Protein AF-A0A4Q2Z1I6-F1 (afdb_monomer_lite)

Structure (mmCIF, N/CA/C/O backbone):
data_AF-A0A4Q2Z1I6-F1
#
_entry.id   AF-A0A4Q2Z1I6-F1
#
loop_
_atom_site.group_PDB
_atom_site.id
_atom_site.type_symbol
_atom_site.label_atom_id
_atom_site.label_alt_id
_atom_site.label_comp_id
_atom_site.label_asym_id
_atom_site.label_entity_id
_atom_site.label_seq_id
_atom_site.pdbx_PDB_ins_code
_atom_site.Cartn_x
_atom_site.Cartn_y
_atom_site.Cartn_z
_atom_site.occupancy
_atom_site.B_iso_or_equiv
_atom_site.auth_seq_id
_atom_site.auth_comp_id
_atom_site.auth_asym_id
_atom_site.auth_atom_id
_atom_site.pdbx_PDB_model_num
ATOM 1 N N . MET A 1 1 ? -24.479 -6.213 -2.006 1.00 62.47 1 MET A N 1
ATOM 2 C CA . MET A 1 1 ? -23.391 -5.293 -2.389 1.00 62.47 1 MET A CA 1
ATOM 3 C C . MET A 1 1 ? -24.051 -4.115 -3.075 1.00 62.47 1 MET A C 1
ATOM 5 O O . MET A 1 1 ? -24.841 -4.358 -3.979 1.00 62.47 1 MET A O 1
ATOM 9 N N . ASP A 1 2 ? -23.840 -2.895 -2.589 1.00 77.00 2 ASP A N 1
ATOM 10 C CA . ASP A 1 2 ? -24.377 -1.696 -3.236 1.00 77.00 2 ASP A CA 1
ATOM 11 C C . ASP A 1 2 ? -23.672 -1.492 -4.597 1.00 77.00 2 ASP A C 1
ATOM 13 O O . ASP A 1 2 ? -22.447 -1.344 -4.621 1.00 77.00 2 ASP A O 1
ATOM 17 N N . PRO A 1 3 ? -24.396 -1.511 -5.735 1.00 74.88 3 PRO A N 1
ATOM 18 C CA . PRO A 1 3 ? -23.800 -1.305 -7.055 1.00 74.88 3 PRO A CA 1
ATOM 19 C C . PRO A 1 3 ? -23.072 0.038 -7.187 1.00 74.88 3 PRO A C 1
ATOM 21 O O . PRO A 1 3 ? -22.118 0.141 -7.963 1.00 74.88 3 PRO A O 1
ATOM 24 N N . HIS A 1 4 ? -23.502 1.057 -6.435 1.00 79.75 4 HIS A N 1
ATOM 25 C CA . HIS A 1 4 ? -22.874 2.373 -6.449 1.00 79.75 4 HIS A CA 1
ATOM 26 C C . HIS A 1 4 ? -21.484 2.336 -5.804 1.00 79.75 4 HIS A C 1
ATOM 28 O O . HIS A 1 4 ? -20.515 2.784 -6.423 1.00 79.75 4 HIS A O 1
ATOM 34 N N . ALA A 1 5 ? -21.361 1.695 -4.639 1.00 83.56 5 ALA A N 1
ATOM 35 C CA . ALA A 1 5 ? -20.077 1.459 -3.983 1.00 83.56 5 ALA A CA 1
ATOM 36 C C . ALA A 1 5 ? -19.097 0.681 -4.883 1.00 83.56 5 ALA A C 1
ATOM 38 O O . ALA A 1 5 ? -17.938 1.071 -5.025 1.00 83.56 5 ALA A O 1
ATOM 39 N N . CYS A 1 6 ? -19.554 -0.375 -5.570 1.00 87.06 6 CYS A N 1
ATOM 40 C CA . CYS A 1 6 ? -18.705 -1.109 -6.518 1.00 87.06 6 CYS A CA 1
ATOM 41 C C . CYS A 1 6 ? -18.192 -0.218 -7.657 1.00 87.06 6 CYS A C 1
ATOM 43 O O . CYS A 1 6 ? -17.005 -0.255 -7.981 1.00 87.06 6 CYS A O 1
ATOM 45 N N . ALA A 1 7 ? -19.069 0.586 -8.266 1.00 89.81 7 ALA A N 1
ATOM 46 C CA . ALA A 1 7 ? -18.686 1.491 -9.347 1.00 89.81 7 ALA A CA 1
ATOM 47 C C . ALA A 1 7 ? -17.692 2.563 -8.871 1.00 89.81 7 ALA A C 1
ATOM 49 O O . ALA A 1 7 ? -16.721 2.859 -9.572 1.00 89.81 7 ALA A O 1
ATOM 50 N N . GLN A 1 8 ? -17.892 3.101 -7.666 1.00 89.94 8 GLN A N 1
ATOM 51 C CA . GLN A 1 8 ? -16.977 4.056 -7.045 1.00 89.94 8 GLN A CA 1
ATOM 52 C C . GLN A 1 8 ? -15.592 3.438 -6.822 1.00 89.94 8 GLN A C 1
ATOM 54 O O . GLN A 1 8 ? -14.584 4.029 -7.215 1.00 89.94 8 GLN A O 1
ATOM 59 N N . TRP A 1 9 ? -15.530 2.234 -6.250 1.00 90.88 9 TRP A N 1
ATOM 60 C CA . TRP A 1 9 ? -14.271 1.527 -6.014 1.00 90.88 9 TRP A CA 1
ATOM 61 C C . TRP A 1 9 ? -13.556 1.160 -7.314 1.00 90.88 9 TRP A C 1
ATOM 63 O O . TRP A 1 9 ? -12.360 1.423 -7.442 1.00 90.88 9 TRP A O 1
ATOM 73 N N . LEU A 1 10 ? -14.271 0.656 -8.323 1.00 92.12 10 LEU A N 1
ATOM 74 C CA . LEU A 1 10 ? -13.701 0.431 -9.657 1.00 92.12 10 LEU A CA 1
ATOM 75 C C . LEU A 1 10 ? -13.143 1.727 -10.260 1.00 92.12 10 LEU A C 1
ATOM 77 O O . LEU A 1 10 ? -12.063 1.716 -10.852 1.00 92.12 10 LEU A O 1
ATOM 81 N N . GLY A 1 11 ? -13.834 2.852 -10.057 1.00 93.19 11 GLY A N 1
ATOM 82 C CA . GLY A 1 11 ? -13.363 4.179 -10.444 1.00 93.19 11 GLY A CA 1
ATOM 83 C C . GLY A 1 11 ? -12.060 4.578 -9.747 1.00 93.19 11 GLY A C 1
ATOM 84 O O . GLY A 1 11 ? -11.115 4.979 -10.431 1.00 93.19 11 GLY A O 1
ATOM 85 N N . LYS A 1 12 ? -11.976 4.428 -8.416 1.00 92.38 12 LYS A N 1
ATOM 86 C CA . LYS A 1 12 ? -10.755 4.709 -7.633 1.00 92.38 12 LYS A CA 1
ATOM 87 C C . LYS A 1 12 ? -9.584 3.831 -8.097 1.00 92.38 12 LYS A C 1
ATOM 89 O O . LYS A 1 12 ? -8.503 4.341 -8.387 1.00 92.38 12 LYS A O 1
ATOM 94 N N . LEU A 1 13 ? -9.807 2.521 -8.231 1.00 92.56 13 LEU A N 1
ATOM 95 C CA . LEU A 1 13 ? -8.777 1.551 -8.626 1.00 92.56 13 LEU A CA 1
ATOM 96 C C . LEU A 1 13 ? -8.306 1.745 -10.077 1.00 92.56 13 LEU A C 1
ATOM 98 O O . LEU A 1 13 ? -7.112 1.639 -10.360 1.00 92.56 13 LEU A O 1
ATOM 102 N N . GLY A 1 14 ? -9.220 2.063 -10.995 1.00 92.81 14 GLY A N 1
ATOM 103 C CA . GLY A 1 14 ? -8.900 2.288 -12.406 1.00 92.81 14 GLY A CA 1
ATOM 104 C C . GLY A 1 14 ? -8.135 3.587 -12.677 1.00 92.81 14 GLY A C 1
ATOM 105 O O . GLY A 1 14 ? -7.434 3.680 -13.684 1.00 92.81 14 GLY A O 1
ATOM 106 N N . ASN A 1 15 ? -8.229 4.576 -11.780 1.00 93.56 15 ASN A N 1
ATOM 107 C CA . ASN A 1 15 ? -7.675 5.922 -11.975 1.00 93.56 15 ASN A CA 1
ATOM 108 C C . ASN A 1 15 ? -6.540 6.286 -11.004 1.00 93.56 15 ASN A C 1
ATOM 110 O O . ASN A 1 15 ? -6.229 7.466 -10.839 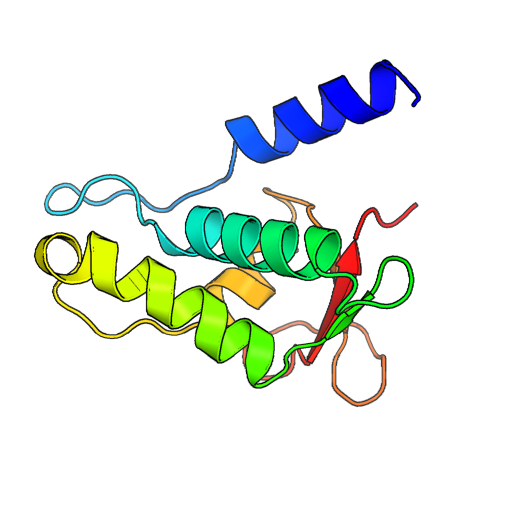1.00 93.56 15 ASN A O 1
ATOM 114 N N . LEU A 1 16 ? -5.892 5.293 -10.388 1.00 94.44 16 LEU A N 1
ATOM 115 C CA . LEU A 1 16 ? -4.797 5.522 -9.443 1.00 94.44 16 LEU A CA 1
ATOM 116 C C . LEU A 1 16 ? -3.715 6.447 -10.002 1.00 94.44 16 LEU A C 1
ATOM 118 O O . LEU A 1 16 ? -3.179 6.259 -11.102 1.00 94.44 16 LEU A O 1
ATOM 122 N N . HIS A 1 17 ? -3.295 7.395 -9.174 1.00 94.69 17 HIS A N 1
ATOM 123 C CA . HIS A 1 17 ? -2.253 8.345 -9.502 1.00 94.69 17 HIS A CA 1
ATOM 124 C C . HIS A 1 17 ? -0.857 7.713 -9.392 1.00 94.69 17 HIS A C 1
ATOM 126 O O . HIS A 1 17 ? -0.110 7.927 -8.428 1.00 94.69 17 HIS A O 1
ATOM 132 N N . ALA A 1 18 ? -0.484 6.922 -10.395 1.00 92.44 18 ALA A N 1
ATOM 133 C CA . ALA A 1 18 ? 0.841 6.328 -10.513 1.00 92.44 18 ALA A CA 1
ATOM 134 C C . ALA A 1 18 ? 1.830 7.276 -11.214 1.00 92.44 18 ALA A C 1
ATOM 136 O O . ALA A 1 18 ? 1.549 7.841 -12.273 1.00 92.44 18 ALA A O 1
ATOM 137 N N . ALA A 1 19 ? 3.030 7.413 -10.643 1.00 91.19 19 ALA A N 1
ATOM 138 C CA . ALA A 1 19 ? 4.118 8.145 -11.284 1.00 91.19 19 ALA A CA 1
ATOM 139 C C . ALA A 1 19 ? 4.487 7.495 -12.627 1.00 91.19 19 ALA A C 1
ATOM 141 O O . ALA A 1 19 ? 4.432 6.275 -12.765 1.00 91.19 19 ALA A O 1
ATOM 142 N N . ARG A 1 20 ? 4.902 8.293 -13.614 1.00 92.56 20 ARG A N 1
ATOM 143 C CA . ARG A 1 20 ? 5.321 7.800 -14.932 1.00 92.56 20 ARG A CA 1
ATOM 144 C C . ARG A 1 20 ? 6.713 8.310 -15.270 1.00 92.56 20 ARG A C 1
ATOM 146 O O . ARG A 1 20 ? 6.994 9.495 -15.130 1.00 92.56 20 ARG A O 1
ATOM 153 N N . THR A 1 21 ? 7.564 7.420 -15.767 1.00 90.56 21 THR A N 1
ATOM 154 C CA . THR A 1 21 ? 8.888 7.767 -16.303 1.00 90.56 21 THR A CA 1
ATOM 155 C C . THR A 1 21 ? 8.993 7.333 -17.757 1.00 90.56 21 THR A C 1
ATOM 157 O O . THR A 1 21 ? 8.324 6.383 -18.170 1.00 90.56 21 THR A O 1
ATOM 160 N N . LYS A 1 22 ? 9.850 8.000 -18.538 1.00 89.31 22 LYS A N 1
ATOM 161 C CA . LYS A 1 22 ? 10.088 7.615 -19.938 1.00 89.31 22 LYS A CA 1
ATOM 162 C C . LYS A 1 22 ? 10.700 6.214 -20.043 1.00 89.31 22 LYS A C 1
ATOM 164 O O . LYS A 1 22 ? 10.332 5.464 -20.932 1.00 89.31 22 LYS A O 1
ATOM 169 N N . GLN A 1 23 ? 11.599 5.858 -19.124 1.00 88.31 23 GLN A N 1
ATOM 170 C CA . GLN A 1 23 ? 12.351 4.603 -19.181 1.00 88.31 23 GLN A CA 1
ATOM 171 C C . GLN A 1 23 ? 11.579 3.390 -18.642 1.00 88.31 23 GLN A C 1
ATOM 173 O O . GLN A 1 23 ? 11.769 2.290 -19.146 1.00 88.31 23 GLN A O 1
ATOM 178 N N . ARG A 1 24 ? 10.747 3.557 -17.602 1.00 87.44 24 ARG A N 1
ATOM 179 C CA . ARG A 1 24 ? 10.105 2.428 -16.887 1.00 87.44 24 ARG A CA 1
ATOM 180 C C . ARG A 1 24 ? 8.581 2.405 -17.010 1.00 87.44 24 ARG A C 1
ATOM 182 O O . ARG A 1 24 ? 7.941 1.501 -16.479 1.00 87.44 24 ARG A O 1
ATOM 189 N N . GLY A 1 25 ? 7.998 3.393 -17.691 1.00 90.25 25 GLY A N 1
ATOM 190 C CA . GLY A 1 25 ? 6.552 3.548 -17.802 1.00 90.25 25 GLY A CA 1
ATOM 191 C C . GLY A 1 25 ? 5.904 3.928 -16.470 1.00 90.25 25 GLY A C 1
ATOM 192 O O . GLY A 1 25 ? 6.479 4.692 -15.689 1.00 90.25 25 GLY A O 1
ATOM 193 N N . LEU A 1 26 ? 4.688 3.425 -16.241 1.00 92.69 26 LEU A N 1
ATOM 194 C CA . LEU A 1 26 ? 3.940 3.617 -14.996 1.00 92.69 26 LEU A CA 1
ATOM 195 C C . LEU A 1 26 ? 4.596 2.860 -13.835 1.00 92.69 26 LEU A C 1
ATOM 197 O O . LEU A 1 26 ? 4.953 1.687 -13.951 1.00 92.69 26 LEU A O 1
ATOM 201 N N . ALA A 1 27 ? 4.733 3.543 -12.704 1.00 93.62 27 ALA A N 1
ATOM 202 C CA . ALA A 1 27 ? 5.308 3.009 -11.486 1.00 93.62 27 ALA A CA 1
ATOM 203 C C . ALA A 1 27 ? 4.337 2.002 -10.838 1.00 93.62 27 ALA A C 1
ATOM 205 O O . ALA A 1 27 ? 3.190 2.355 -10.564 1.00 93.62 27 ALA A O 1
ATOM 206 N N . PRO A 1 28 ? 4.787 0.776 -10.526 1.00 95.38 28 PRO A N 1
ATOM 207 C CA . PRO A 1 28 ? 3.899 -0.292 -10.071 1.00 95.38 28 PRO A CA 1
ATOM 208 C C . PRO A 1 28 ? 3.555 -0.215 -8.578 1.00 95.38 28 PRO A C 1
ATOM 210 O O . PRO A 1 28 ? 2.651 -0.904 -8.133 1.00 95.38 28 PRO A O 1
ATOM 213 N N . HIS A 1 29 ? 4.240 0.625 -7.796 1.00 96.44 29 HIS A N 1
ATOM 214 C CA . HIS A 1 29 ? 4.156 0.645 -6.331 1.00 96.44 29 HIS A CA 1
ATOM 215 C C . HIS A 1 29 ? 2.721 0.695 -5.779 1.00 96.44 29 HIS A C 1
ATOM 217 O O . HIS A 1 29 ? 2.375 -0.103 -4.917 1.00 96.44 29 HIS A O 1
ATOM 223 N N . LYS A 1 30 ? 1.884 1.621 -6.265 1.00 96.50 30 LYS A N 1
ATOM 224 C CA . LYS A 1 30 ? 0.497 1.776 -5.797 1.00 96.50 30 LYS A CA 1
ATOM 225 C C . LYS A 1 30 ? -0.389 0.590 -6.211 1.00 96.50 30 LYS A C 1
ATOM 227 O O . LYS A 1 30 ? -0.983 -0.006 -5.316 1.00 96.50 30 LYS A O 1
ATOM 232 N N . PRO A 1 31 ? -0.425 0.183 -7.499 1.00 96.19 31 PRO A N 1
ATOM 233 C CA . PRO A 1 31 ? -1.138 -1.026 -7.908 1.00 96.19 31 PRO A CA 1
ATOM 234 C C . PRO A 1 31 ? -0.743 -2.279 -7.121 1.00 96.19 31 PRO A C 1
ATOM 236 O O . PRO A 1 31 ? -1.613 -2.988 -6.633 1.00 96.19 31 PRO A O 1
ATOM 239 N N . LEU A 1 32 ? 0.558 -2.532 -6.939 1.00 97.62 32 LEU A N 1
ATOM 240 C CA . LEU A 1 32 ? 1.015 -3.728 -6.225 1.00 97.62 32 LEU A CA 1
ATOM 241 C C . LEU A 1 32 ? 0.639 -3.707 -4.742 1.00 97.62 32 LEU A C 1
ATOM 243 O O . LEU A 1 32 ? 0.327 -4.752 -4.181 1.00 97.62 32 LEU A O 1
ATOM 247 N N . MET A 1 33 ? 0.630 -2.531 -4.111 1.00 98.06 33 MET A N 1
ATOM 248 C CA . MET A 1 33 ? 0.152 -2.384 -2.737 1.00 98.06 33 MET A CA 1
ATOM 249 C C . MET A 1 33 ? -1.331 -2.741 -2.617 1.00 98.06 33 MET A C 1
ATOM 251 O O . MET A 1 33 ? -1.690 -3.492 -1.718 1.00 98.06 33 MET A O 1
ATOM 255 N N . LEU A 1 34 ? -2.178 -2.274 -3.537 1.00 97.19 34 LEU A N 1
ATOM 256 C CA . LEU A 1 34 ? -3.602 -2.616 -3.516 1.00 97.19 34 LEU A CA 1
ATOM 257 C C . LEU A 1 34 ? -3.849 -4.100 -3.761 1.00 97.19 34 LEU A C 1
ATOM 259 O O . LEU A 1 34 ? -4.624 -4.689 -3.023 1.00 97.19 34 LEU A O 1
ATOM 263 N N . LEU A 1 35 ? -3.156 -4.715 -4.724 1.00 97.50 35 LEU A N 1
ATOM 264 C CA . LEU A 1 35 ? -3.252 -6.163 -4.940 1.00 97.50 35 LEU A CA 1
ATOM 265 C C . LEU A 1 35 ? -2.845 -6.942 -3.684 1.00 97.50 35 LEU A C 1
ATOM 267 O O . LEU A 1 35 ? -3.544 -7.858 -3.276 1.00 97.50 35 LEU A O 1
ATOM 271 N N . SER A 1 36 ? -1.768 -6.516 -3.017 1.00 97.88 36 SER A N 1
ATOM 272 C CA . SER A 1 36 ? -1.325 -7.145 -1.765 1.00 97.88 36 SER A CA 1
ATOM 273 C C . SER A 1 36 ? -2.371 -7.038 -0.657 1.00 97.88 36 SER A C 1
ATOM 275 O O . SER A 1 36 ? -2.544 -7.970 0.118 1.00 97.88 36 SER A O 1
ATOM 277 N N . VAL A 1 37 ? -3.048 -5.892 -0.557 1.00 96.94 37 VAL A N 1
ATOM 278 C CA . VAL A 1 37 ? -4.117 -5.679 0.425 1.00 96.94 37 VAL A CA 1
ATOM 279 C C . VAL A 1 37 ? -5.347 -6.515 0.076 1.00 96.94 37 VAL A C 1
ATOM 281 O O . VAL A 1 37 ? -5.900 -7.132 0.977 1.00 96.94 37 VAL A O 1
ATOM 284 N N . ILE A 1 38 ? -5.740 -6.584 -1.200 1.00 95.62 38 ILE A N 1
ATOM 285 C CA . ILE A 1 38 ? -6.875 -7.395 -1.666 1.00 95.62 38 ILE A CA 1
ATOM 286 C C . ILE A 1 38 ? -6.666 -8.869 -1.306 1.00 95.62 38 ILE A C 1
ATOM 288 O O . ILE A 1 38 ? -7.541 -9.445 -0.668 1.00 95.62 38 ILE A O 1
ATOM 292 N N . ASP A 1 39 ? -5.496 -9.447 -1.595 1.00 97.38 39 ASP A N 1
ATOM 293 C CA . ASP A 1 39 ? -5.232 -10.854 -1.252 1.00 97.38 39 ASP A CA 1
ATOM 294 C C . ASP A 1 39 ? -5.316 -11.116 0.255 1.00 97.38 39 ASP A C 1
ATOM 296 O O . ASP A 1 39 ? -5.786 -12.162 0.693 1.00 97.38 39 ASP A O 1
ATOM 300 N N . LEU A 1 40 ? -4.832 -10.175 1.070 1.00 96.69 40 LEU A N 1
ATOM 301 C CA . LEU A 1 40 ? -4.854 -10.314 2.526 1.00 96.69 40 LEU A CA 1
ATOM 302 C C . LEU A 1 40 ? -6.267 -10.140 3.094 1.00 96.69 40 LEU A C 1
ATOM 304 O O . LEU A 1 40 ? -6.604 -10.800 4.076 1.00 96.69 40 LEU A O 1
ATOM 308 N N . ILE A 1 41 ? -7.109 -9.317 2.462 1.00 94.81 41 ILE A N 1
ATOM 309 C CA . ILE A 1 41 ? -8.546 -9.253 2.764 1.00 94.81 41 ILE A CA 1
ATOM 310 C C . ILE A 1 41 ? -9.206 -10.592 2.423 1.00 94.81 41 ILE A C 1
ATOM 312 O O . ILE A 1 41 ? -9.906 -11.153 3.262 1.00 94.81 41 ILE A O 1
ATOM 316 N N . GLU A 1 42 ? -8.959 -11.129 1.226 1.00 94.88 42 GLU A N 1
ATOM 317 C CA . GLU A 1 42 ? -9.527 -12.411 0.784 1.00 94.88 42 GLU A CA 1
ATOM 318 C C . GLU A 1 42 ? -9.067 -13.588 1.656 1.00 94.88 42 GLU A C 1
ATOM 320 O O . GLU A 1 42 ? -9.844 -14.504 1.926 1.00 94.88 42 GLU A O 1
ATOM 325 N N . ALA A 1 43 ? -7.831 -13.540 2.158 1.00 95.50 43 ALA A N 1
ATOM 326 C CA . ALA A 1 43 ? -7.288 -14.517 3.098 1.00 95.50 43 ALA A CA 1
ATOM 327 C C . ALA A 1 43 ? -7.796 -14.345 4.546 1.00 95.50 43 ALA A C 1
ATOM 329 O O . ALA A 1 43 ? -7.472 -15.171 5.401 1.00 95.50 43 ALA A O 1
ATOM 330 N N . GLY A 1 44 ? -8.573 -13.296 4.843 1.00 94.06 44 GLY A N 1
ATOM 331 C CA . GLY A 1 44 ? -9.092 -13.020 6.186 1.00 94.06 44 GLY A CA 1
ATOM 332 C C . GLY A 1 44 ? -8.030 -12.548 7.186 1.00 94.06 44 GLY A C 1
ATOM 333 O O . GLY A 1 44 ? -8.192 -12.729 8.390 1.00 94.06 44 GLY A O 1
ATOM 334 N N . GLU A 1 45 ? -6.928 -11.965 6.706 1.00 94.25 45 GLU A N 1
ATOM 335 C CA . GLU A 1 45 ? -5.800 -11.521 7.542 1.00 94.25 45 GLU A CA 1
ATOM 336 C C . GLU A 1 45 ? -6.047 -10.166 8.218 1.00 94.25 45 GLU A C 1
ATOM 338 O O . GLU A 1 45 ? -5.331 -9.798 9.153 1.00 94.25 45 GLU A O 1
ATOM 343 N N . PHE A 1 46 ? -7.045 -9.411 7.755 1.00 91.88 46 PHE A N 1
ATOM 344 C CA . PHE A 1 46 ? -7.432 -8.129 8.336 1.00 91.88 46 PHE A CA 1
ATOM 345 C C . PHE A 1 46 ? -8.776 -8.223 9.050 1.00 91.88 46 PHE A C 1
ATOM 347 O O . PHE A 1 46 ? -9.687 -8.928 8.619 1.00 91.88 46 PHE A O 1
ATOM 354 N N . GLN A 1 47 ? -8.877 -7.490 10.156 1.00 82.50 47 GLN A N 1
ATOM 355 C CA . GLN A 1 47 ? -10.111 -7.322 10.912 1.00 82.50 47 GLN A CA 1
ATOM 356 C C . GLN A 1 47 ? -10.738 -5.984 10.524 1.00 82.50 47 GLN A C 1
ATOM 358 O O . GLN A 1 47 ? -10.070 -4.946 10.558 1.00 82.50 47 GLN A O 1
ATOM 363 N N . ASP A 1 48 ? -12.019 -6.019 10.165 1.00 87.75 48 ASP A N 1
ATOM 364 C CA . ASP A 1 48 ? -12.795 -4.848 9.756 1.00 87.75 48 ASP A CA 1
ATOM 365 C C . ASP A 1 48 ? -12.130 -4.062 8.602 1.00 87.75 48 ASP A C 1
ATOM 367 O O . ASP A 1 48 ? -11.477 -4.630 7.727 1.00 87.75 48 ASP A O 1
ATOM 371 N N . ALA A 1 49 ? -12.312 -2.740 8.567 1.00 91.69 49 ALA A N 1
ATOM 372 C CA . ALA A 1 49 ? -11.774 -1.860 7.528 1.00 91.69 49 ALA A CA 1
ATOM 373 C C . ALA A 1 49 ? -10.306 -1.446 7.763 1.00 91.69 49 ALA A C 1
ATOM 375 O O . ALA A 1 49 ? -9.792 -0.563 7.071 1.00 91.69 49 ALA A O 1
ATOM 376 N N . PHE A 1 50 ? -9.621 -2.027 8.752 1.00 95.06 50 PHE A N 1
ATOM 377 C CA . PHE A 1 50 ? -8.285 -1.597 9.148 1.00 95.06 50 PHE A CA 1
ATOM 378 C C . PHE A 1 50 ? -7.186 -2.418 8.476 1.00 95.06 50 PHE A C 1
ATOM 380 O O . PHE A 1 50 ? -7.116 -3.638 8.589 1.00 95.06 50 PHE A O 1
ATOM 387 N N . VAL A 1 51 ? -6.260 -1.712 7.831 1.00 96.94 51 VAL A N 1
ATOM 388 C CA . VAL A 1 51 ? -5.082 -2.275 7.173 1.00 96.94 51 VAL A CA 1
ATOM 389 C C . VAL A 1 51 ? -3.841 -1.862 7.967 1.00 96.94 51 VAL A C 1
ATOM 391 O O . VAL A 1 51 ? -3.352 -0.740 7.811 1.00 96.94 51 VAL A O 1
ATOM 394 N N . PRO A 1 52 ? -3.322 -2.717 8.858 1.00 96.88 52 PRO A N 1
ATOM 395 C CA . PRO A 1 52 ? -2.092 -2.448 9.595 1.00 96.88 52 PRO A CA 1
ATOM 396 C C . PRO A 1 52 ? -0.838 -2.683 8.736 1.00 96.88 52 PRO A C 1
ATOM 398 O O . PRO A 1 52 ? -0.774 -3.581 7.892 1.00 96.88 52 PRO A O 1
ATOM 401 N N . PHE A 1 53 ? 0.215 -1.905 8.987 1.00 96.88 53 PHE A N 1
ATOM 402 C CA . PHE A 1 53 ? 1.515 -2.065 8.335 1.00 96.88 53 PHE A CA 1
ATOM 403 C C . PHE A 1 53 ? 2.307 -3.217 8.973 1.00 96.88 53 PHE A C 1
ATOM 405 O O . PHE A 1 53 ? 3.153 -3.011 9.845 1.00 96.88 53 PHE A O 1
ATOM 412 N N . LEU A 1 54 ? 2.010 -4.448 8.554 1.00 94.62 54 LEU A N 1
ATOM 413 C CA . LEU A 1 54 ? 2.551 -5.673 9.155 1.00 94.62 54 LEU A CA 1
ATOM 414 C C . LEU A 1 54 ? 3.547 -6.399 8.246 1.00 94.62 54 LEU A C 1
ATOM 416 O O . LEU A 1 54 ? 3.555 -6.239 7.025 1.00 94.62 54 LEU A O 1
ATOM 420 N N . ALA A 1 55 ? 4.338 -7.298 8.840 1.00 96.19 55 ALA A N 1
ATOM 421 C CA . ALA A 1 55 ? 5.293 -8.138 8.115 1.00 96.19 55 ALA A CA 1
ATOM 422 C C . ALA A 1 55 ? 4.643 -8.968 6.992 1.00 96.19 55 ALA A C 1
ATOM 424 O O . ALA A 1 55 ? 5.244 -9.126 5.931 1.00 96.19 55 ALA A O 1
ATOM 425 N N . ARG A 1 56 ? 3.406 -9.447 7.188 1.00 96.44 56 ARG A N 1
ATOM 426 C CA . ARG A 1 56 ? 2.645 -10.175 6.157 1.00 96.44 56 ARG A CA 1
ATOM 427 C C . ARG A 1 56 ? 2.361 -9.314 4.926 1.00 96.44 56 ARG A C 1
ATOM 429 O O . ARG A 1 56 ? 2.646 -9.753 3.818 1.00 96.44 56 ARG A O 1
ATOM 436 N N . LEU A 1 57 ? 1.930 -8.064 5.116 1.00 97.81 57 LEU A N 1
ATOM 437 C CA . LEU A 1 57 ? 1.760 -7.099 4.023 1.00 97.81 57 LEU A CA 1
ATOM 438 C C . LEU A 1 57 ? 3.081 -6.830 3.297 1.00 97.81 57 LEU A C 1
ATOM 440 O O . LEU A 1 57 ? 3.127 -6.803 2.068 1.00 97.81 57 LEU A O 1
ATOM 444 N N . VAL A 1 58 ? 4.175 -6.693 4.052 1.00 97.56 58 VAL A N 1
ATOM 445 C CA . VAL A 1 58 ? 5.515 -6.526 3.475 1.00 97.56 58 VAL A CA 1
ATOM 446 C C . VAL A 1 58 ? 5.932 -7.728 2.634 1.00 97.56 58 VAL A C 1
ATOM 448 O O . VAL A 1 58 ? 6.503 -7.546 1.558 1.00 97.56 58 VAL A O 1
ATOM 451 N N . SER A 1 59 ? 5.655 -8.939 3.112 1.00 97.31 59 SER A N 1
ATOM 452 C CA . SER A 1 59 ? 5.952 -10.174 2.392 1.00 97.31 59 SER A CA 1
ATOM 453 C C . SER A 1 59 ? 5.151 -10.259 1.095 1.00 97.31 59 SER A C 1
ATOM 455 O O . SER A 1 59 ? 5.751 -10.417 0.035 1.00 97.31 59 SER A O 1
ATOM 457 N N . GLN A 1 60 ? 3.830 -10.063 1.166 1.00 97.88 60 GLN A N 1
ATOM 458 C CA . GLN A 1 60 ? 2.943 -10.143 0.001 1.00 97.88 60 GLN A CA 1
ATOM 459 C C . GLN A 1 60 ? 3.340 -9.132 -1.083 1.00 97.88 60 GLN A C 1
ATOM 461 O O . GLN A 1 60 ? 3.500 -9.478 -2.253 1.00 97.88 60 GLN A O 1
ATOM 466 N N . PHE A 1 61 ? 3.619 -7.890 -0.681 1.00 98.31 61 PHE A N 1
ATOM 467 C CA . PHE A 1 61 ? 4.077 -6.859 -1.607 1.00 98.31 61 PHE A CA 1
ATOM 468 C C . PHE A 1 61 ? 5.392 -7.225 -2.298 1.00 98.31 61 PHE A C 1
ATOM 470 O O . PHE A 1 61 ? 5.558 -6.970 -3.491 1.00 98.31 61 PHE A O 1
ATOM 477 N N . ARG A 1 62 ? 6.352 -7.798 -1.561 1.00 97.31 62 ARG A N 1
ATOM 478 C CA . ARG A 1 62 ? 7.640 -8.213 -2.133 1.00 97.31 62 ARG A CA 1
ATOM 479 C C . ARG A 1 62 ? 7.465 -9.332 -3.152 1.00 97.31 62 ARG A C 1
ATOM 481 O O . ARG A 1 62 ? 8.063 -9.233 -4.218 1.00 97.31 62 ARG A O 1
ATOM 488 N N . SER A 1 63 ? 6.592 -10.302 -2.881 1.00 97.06 63 SER A N 1
ATOM 489 C CA . SER A 1 63 ? 6.264 -11.365 -3.839 1.00 97.06 63 SER A CA 1
ATOM 490 C C . SER A 1 63 ? 5.767 -10.801 -5.172 1.00 97.06 63 SER A C 1
ATOM 492 O O . SER A 1 63 ? 6.208 -11.243 -6.230 1.00 97.06 63 SER A O 1
ATOM 494 N N . TYR A 1 64 ? 4.930 -9.761 -5.146 1.00 97.62 64 TYR A N 1
ATOM 495 C CA . TYR A 1 64 ? 4.524 -9.077 -6.375 1.00 97.62 64 TYR A CA 1
ATOM 496 C C . TYR A 1 64 ? 5.593 -8.179 -6.985 1.00 97.62 64 TYR A C 1
ATOM 498 O O . TYR A 1 64 ? 5.659 -8.033 -8.208 1.00 97.62 64 TYR A O 1
ATOM 506 N N . TRP A 1 65 ? 6.436 -7.565 -6.160 1.00 97.19 65 TRP A N 1
ATOM 507 C CA . TRP A 1 65 ? 7.537 -6.750 -6.653 1.00 97.19 65 TRP A CA 1
ATOM 508 C C . TRP A 1 65 ? 8.537 -7.567 -7.471 1.00 97.19 65 TRP A C 1
ATOM 510 O O . TRP A 1 65 ? 9.010 -7.091 -8.505 1.00 97.19 65 TRP A O 1
ATOM 520 N N . ASP A 1 66 ? 8.823 -8.796 -7.045 1.00 95.88 66 ASP A N 1
ATOM 521 C CA . ASP A 1 66 ? 9.763 -9.685 -7.728 1.00 95.88 66 ASP A CA 1
ATOM 522 C C . ASP A 1 66 ? 9.332 -9.966 -9.178 1.00 95.88 66 ASP A C 1
ATOM 524 O O . ASP A 1 66 ? 10.174 -9.992 -10.075 1.00 95.88 66 ASP A O 1
ATOM 528 N N . LEU A 1 67 ? 8.021 -10.019 -9.452 1.00 95.56 67 LEU A N 1
ATOM 529 C CA . LEU A 1 67 ? 7.470 -10.179 -10.808 1.00 95.56 67 LEU A CA 1
ATOM 530 C C . LEU A 1 67 ? 7.756 -8.990 -11.739 1.00 95.56 67 LEU A C 1
ATOM 532 O O . LEU A 1 67 ? 7.677 -9.116 -12.960 1.00 95.56 67 LEU A O 1
ATOM 536 N N . VAL A 1 68 ? 8.050 -7.811 -11.185 1.00 93.94 68 VAL A N 1
ATOM 537 C CA . VAL A 1 68 ? 8.308 -6.581 -11.955 1.00 93.94 68 VAL A CA 1
ATOM 538 C C . VAL A 1 68 ? 9.739 -6.069 -11.795 1.00 93.94 68 VAL A C 1
ATOM 540 O O . VAL A 1 68 ? 10.049 -4.969 -12.277 1.00 93.94 68 VAL A O 1
ATOM 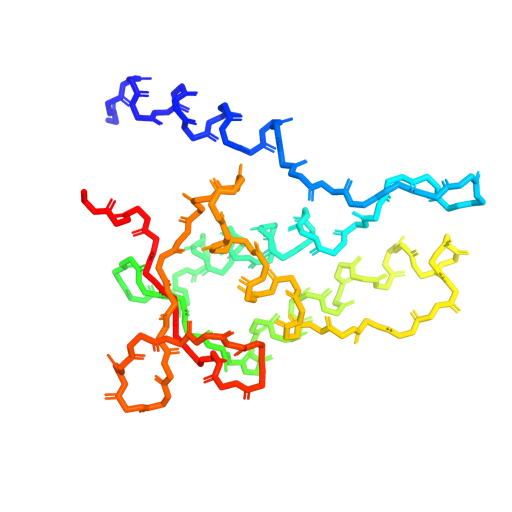543 N N . LEU A 1 69 ? 10.611 -6.845 -11.144 1.00 92.19 69 LEU A N 1
ATOM 544 C CA . LEU A 1 69 ? 11.960 -6.431 -10.771 1.00 92.19 69 LEU A CA 1
ATOM 545 C C . LEU A 1 69 ? 12.800 -6.033 -11.989 1.00 92.19 69 LEU A C 1
ATOM 547 O O . LEU A 1 69 ? 13.417 -4.967 -11.972 1.00 92.19 69 LEU A O 1
ATOM 551 N N . ASP A 1 70 ? 12.747 -6.805 -13.074 1.00 90.94 70 ASP A N 1
ATOM 552 C CA . ASP A 1 70 ? 13.526 -6.550 -14.297 1.00 90.94 70 ASP A CA 1
ATOM 553 C C . ASP A 1 70 ? 13.207 -5.192 -14.939 1.00 90.94 70 ASP A C 1
ATOM 555 O O . ASP A 1 70 ? 14.081 -4.510 -15.492 1.00 90.94 70 ASP A O 1
ATOM 559 N N . ARG A 1 71 ? 11.947 -4.756 -14.816 1.00 89.31 71 ARG A N 1
ATOM 560 C CA . ARG A 1 71 ? 11.481 -3.453 -15.302 1.00 89.31 71 ARG A CA 1
ATOM 561 C C . ARG A 1 71 ? 11.886 -2.316 -14.366 1.00 89.31 71 ARG A C 1
ATOM 563 O O . ARG A 1 71 ? 12.188 -1.217 -14.833 1.00 89.31 71 ARG A O 1
ATOM 570 N N . GLN A 1 72 ? 11.844 -2.544 -13.054 1.00 88.81 72 GLN A N 1
ATOM 571 C CA . GLN A 1 72 ? 12.070 -1.489 -12.061 1.00 88.81 72 GLN A CA 1
ATOM 572 C C . GLN A 1 72 ? 13.552 -1.279 -11.730 1.00 88.81 72 GLN A C 1
ATOM 574 O O . GLN A 1 72 ? 13.982 -0.134 -11.561 1.00 88.81 72 GLN A O 1
ATOM 579 N N . ARG A 1 73 ? 14.347 -2.357 -11.725 1.00 86.31 73 ARG A N 1
ATOM 580 C CA . ARG A 1 73 ? 15.796 -2.374 -11.457 1.00 86.31 73 ARG A CA 1
ATOM 581 C C . ARG A 1 73 ? 16.187 -1.717 -10.128 1.00 86.31 73 ARG A C 1
ATOM 583 O O . ARG A 1 73 ? 17.260 -1.129 -10.009 1.00 86.31 73 ARG A O 1
ATOM 590 N N . ASN A 1 74 ? 15.305 -1.770 -9.136 1.00 86.94 74 ASN A N 1
ATOM 591 C CA . ASN A 1 74 ? 15.544 -1.275 -7.786 1.00 86.94 74 ASN A CA 1
ATOM 592 C C . ASN A 1 74 ? 14.743 -2.083 -6.757 1.00 86.94 74 ASN A C 1
ATOM 594 O O . ASN A 1 74 ? 13.782 -2.781 -7.085 1.00 86.94 74 ASN A O 1
ATOM 598 N N . ARG A 1 75 ? 15.154 -1.969 -5.490 1.00 87.94 75 ARG A N 1
ATOM 599 C CA . ARG A 1 75 ? 14.367 -2.469 -4.361 1.00 87.94 75 ARG A CA 1
ATOM 600 C C . ARG A 1 75 ? 13.187 -1.532 -4.088 1.00 87.94 75 ARG A C 1
ATOM 602 O O . ARG A 1 75 ? 13.347 -0.317 -4.245 1.00 87.94 75 ARG A O 1
ATOM 609 N N . PRO A 1 76 ? 12.039 -2.064 -3.647 1.00 92.50 76 PRO A N 1
ATOM 610 C CA . PRO A 1 76 ? 10.902 -1.231 -3.316 1.00 92.50 76 PRO A CA 1
ATOM 611 C C . PRO A 1 76 ? 11.055 -0.586 -1.940 1.00 92.50 76 PRO A C 1
ATOM 613 O O . PRO A 1 76 ? 11.504 -1.219 -0.985 1.00 92.50 76 PRO A O 1
ATOM 616 N N . ASP A 1 7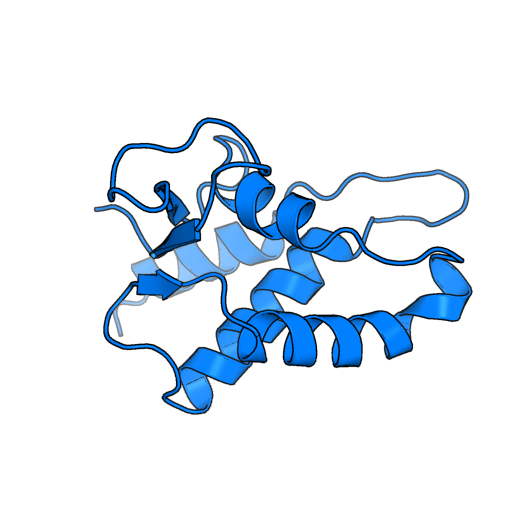7 ? 10.578 0.650 -1.828 1.00 93.94 77 ASP A N 1
ATOM 617 C CA . ASP A 1 77 ? 10.200 1.254 -0.552 1.00 93.94 77 ASP A CA 1
ATOM 618 C C . ASP A 1 77 ? 8.692 1.073 -0.381 1.00 93.94 77 ASP A C 1
ATOM 620 O O . ASP A 1 77 ? 7.911 1.780 -1.015 1.00 93.94 77 ASP A O 1
ATOM 624 N N . ILE A 1 78 ? 8.287 0.101 0.435 1.00 95.31 78 ILE A N 1
ATOM 625 C CA . ILE A 1 78 ? 6.879 -0.253 0.646 1.00 95.31 78 ILE A CA 1
ATOM 626 C C . ILE A 1 78 ? 6.110 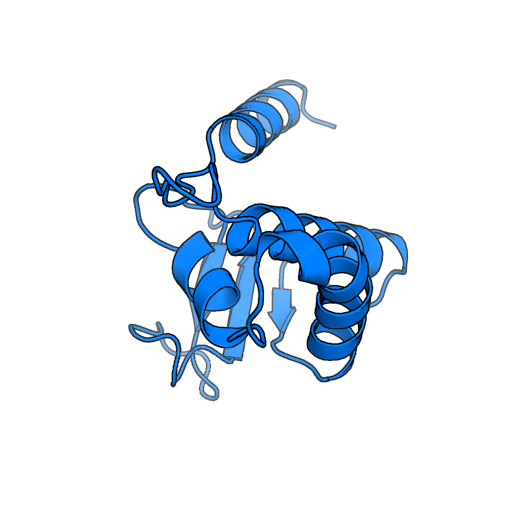0.775 1.490 1.00 95.31 78 ILE A C 1
ATOM 628 O O . ILE A 1 78 ? 4.906 0.958 1.296 1.00 95.31 78 ILE A O 1
ATOM 632 N N . ALA A 1 79 ? 6.793 1.508 2.373 1.00 96.81 79 ALA A N 1
ATOM 633 C CA . ALA A 1 79 ? 6.153 2.558 3.162 1.00 96.81 79 ALA A CA 1
ATOM 634 C C . ALA A 1 79 ? 5.624 3.681 2.254 1.00 96.81 79 ALA A C 1
ATOM 636 O O . ALA A 1 79 ? 4.600 4.302 2.543 1.00 96.81 79 ALA A O 1
ATOM 637 N N . MET A 1 80 ? 6.294 3.917 1.118 1.00 96.31 80 MET A N 1
ATOM 638 C CA . MET A 1 80 ? 5.885 4.926 0.145 1.00 96.31 80 MET A CA 1
ATOM 639 C C . MET A 1 80 ? 4.480 4.680 -0.434 1.00 96.31 80 MET A C 1
ATOM 641 O O . MET A 1 80 ? 3.639 5.555 -0.231 1.00 96.31 80 MET A O 1
ATOM 645 N N . PRO A 1 81 ? 4.161 3.557 -1.114 1.00 97.06 81 PRO A N 1
ATOM 646 C CA . PRO A 1 81 ? 2.814 3.321 -1.623 1.00 97.06 81 PRO A CA 1
ATOM 647 C C . PRO A 1 81 ? 1.780 3.164 -0.507 1.00 97.06 81 PRO A C 1
ATOM 649 O O . PRO A 1 81 ? 0.658 3.623 -0.693 1.00 97.06 81 PRO A O 1
ATOM 652 N N . PHE A 1 82 ? 2.157 2.611 0.653 1.00 97.94 82 PHE A N 1
ATOM 653 C CA . PHE A 1 82 ? 1.245 2.488 1.793 1.00 97.94 82 PHE A CA 1
ATOM 654 C C . PHE A 1 82 ? 0.721 3.858 2.256 1.00 97.94 82 PHE A C 1
ATOM 656 O O . PHE A 1 82 ? -0.477 4.079 2.401 1.00 97.94 82 PHE A O 1
ATOM 663 N N . ASN A 1 83 ? 1.611 4.842 2.384 1.00 97.38 83 ASN A N 1
ATOM 664 C CA . ASN A 1 83 ? 1.203 6.207 2.699 1.00 97.38 83 ASN A CA 1
ATOM 665 C C . ASN A 1 83 ? 0.609 6.950 1.489 1.00 97.38 83 ASN A C 1
ATOM 667 O O . ASN A 1 83 ? -0.307 7.751 1.644 1.00 97.38 83 ASN A O 1
ATOM 671 N N . ALA A 1 84 ? 1.119 6.739 0.275 1.00 96.38 84 ALA A N 1
ATOM 672 C CA . ALA A 1 84 ? 0.711 7.531 -0.886 1.00 96.38 84 ALA A CA 1
ATOM 673 C C . ALA A 1 84 ? -0.741 7.280 -1.327 1.00 96.38 84 ALA A C 1
ATOM 675 O O . ALA A 1 84 ? -1.353 8.198 -1.867 1.00 96.38 84 ALA A O 1
ATOM 676 N N . LEU A 1 85 ? -1.286 6.083 -1.082 1.00 96.69 85 LEU A N 1
ATOM 677 C CA . LEU A 1 85 ? -2.677 5.731 -1.410 1.00 96.69 85 LEU A CA 1
ATOM 678 C C . LEU A 1 85 ? -3.720 6.512 -0.587 1.00 96.69 85 LEU A C 1
ATOM 680 O O . LEU A 1 85 ? -4.849 6.679 -1.035 1.00 96.69 85 LEU A O 1
ATOM 684 N N . GLY A 1 86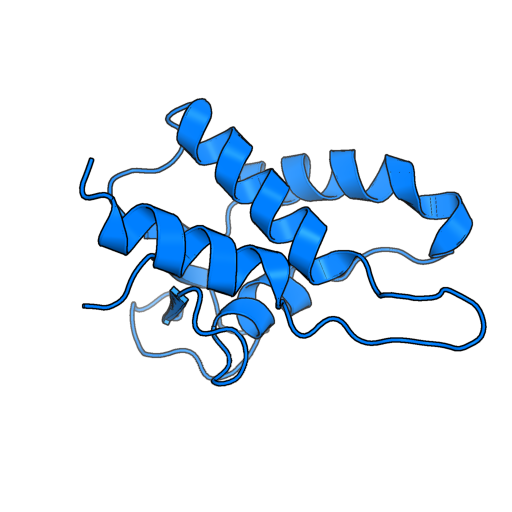 ? -3.337 7.057 0.572 1.00 95.50 86 GLY A N 1
ATOM 685 C CA . GLY A 1 86 ? -4.200 7.938 1.368 1.00 95.50 86 GLY A CA 1
ATOM 686 C C . GLY A 1 86 ? -4.089 9.425 1.018 1.00 95.50 86 GLY A C 1
ATOM 687 O O . GLY A 1 86 ? -4.521 10.276 1.787 1.00 95.50 86 GLY A O 1
ATOM 688 N N . GLY A 1 87 ? -3.381 9.788 -0.057 1.00 93.50 87 GLY A N 1
ATOM 689 C CA . GLY A 1 87 ? -3.311 11.181 -0.510 1.00 93.50 87 GLY A CA 1
ATOM 690 C C . GLY A 1 87 ? -4.582 11.600 -1.246 1.00 93.50 87 GLY A C 1
ATOM 691 O O . GLY A 1 87 ? -5.234 10.755 -1.853 1.00 93.50 87 GLY A O 1
ATOM 692 N N . ASP A 1 88 ? -4.865 12.903 -1.276 1.00 89.75 88 ASP A N 1
ATOM 693 C CA . ASP A 1 88 ? -6.108 13.489 -1.815 1.00 89.75 88 ASP A CA 1
ATOM 694 C C . ASP A 1 88 ? -6.461 13.047 -3.246 1.00 89.75 88 ASP A C 1
ATOM 696 O O . ASP A 1 88 ? -7.624 13.044 -3.627 1.00 89.75 88 ASP A O 1
ATOM 700 N N . ARG A 1 89 ? -5.461 12.669 -4.057 1.00 90.81 89 ARG A N 1
ATOM 701 C CA . ARG A 1 89 ? -5.683 12.198 -5.435 1.00 90.81 89 ARG A CA 1
ATOM 702 C C . ARG A 1 89 ? -6.256 10.789 -5.530 1.00 90.81 89 ARG A C 1
ATOM 704 O O . ARG A 1 89 ? -6.957 10.515 -6.493 1.00 90.81 89 ARG A O 1
ATOM 711 N N . ASP A 1 90 ? -5.902 9.911 -4.596 1.00 93.81 90 ASP A N 1
ATOM 712 C CA . ASP A 1 90 ? -6.327 8.508 -4.632 1.00 93.81 90 ASP A CA 1
ATOM 713 C C . ASP A 1 90 ? -7.430 8.230 -3.606 1.00 93.81 90 ASP A C 1
ATOM 715 O O . ASP A 1 90 ? -8.346 7.467 -3.902 1.00 93.81 90 ASP A O 1
ATOM 719 N N . ALA A 1 91 ? -7.349 8.852 -2.421 1.00 93.06 91 ALA A N 1
ATOM 720 C CA . ALA A 1 91 ? -8.344 8.762 -1.349 1.00 93.06 91 ALA A CA 1
ATOM 721 C C . ALA A 1 91 ? -8.835 7.320 -1.089 1.00 93.06 91 ALA A C 1
ATOM 723 O O . ALA A 1 91 ? -10.035 7.051 -0.958 1.00 93.06 91 ALA A O 1
ATOM 724 N N . ILE A 1 92 ? -7.890 6.374 -1.062 1.00 95.25 92 ILE A N 1
ATOM 725 C CA . ILE A 1 92 ? -8.179 4.957 -0.805 1.00 95.25 92 ILE A CA 1
ATOM 726 C C . ILE A 1 92 ? -8.450 4.727 0.680 1.00 95.25 92 ILE A C 1
ATOM 728 O O . ILE A 1 92 ? -9.346 3.964 1.030 1.00 95.25 92 ILE A O 1
ATOM 732 N N . TRP A 1 93 ? -7.660 5.365 1.544 1.00 95.75 93 TRP A N 1
ATOM 733 C CA . TRP A 1 93 ? -7.748 5.188 2.987 1.00 95.75 93 TRP A CA 1
ATOM 734 C C . TRP A 1 93 ? -7.296 6.420 3.766 1.00 95.75 93 TRP A C 1
ATOM 736 O O . TRP A 1 93 ? -6.466 7.208 3.303 1.00 95.75 93 TRP A O 1
ATOM 746 N N . GLU A 1 94 ? -7.784 6.529 4.995 1.00 96.81 94 GLU A N 1
ATOM 747 C CA . GLU A 1 94 ? -7.176 7.374 6.019 1.00 96.81 94 GLU A CA 1
ATOM 748 C C . GLU A 1 94 ? -5.907 6.730 6.574 1.00 96.81 94 GLU A C 1
ATOM 750 O O . GLU A 1 94 ? -5.726 5.516 6.494 1.00 96.81 94 GLU A O 1
ATOM 755 N N . ARG A 1 95 ? -5.010 7.548 7.129 1.00 97.44 95 ARG A N 1
ATOM 756 C CA . ARG A 1 95 ? -3.684 7.128 7.593 1.00 97.44 95 ARG A CA 1
ATOM 757 C C . ARG A 1 95 ? -3.489 7.521 9.039 1.00 97.44 95 ARG A C 1
ATOM 759 O O . ARG A 1 95 ? -3.649 8.689 9.385 1.00 97.44 95 ARG A O 1
ATOM 766 N N . PHE A 1 96 ? -2.997 6.585 9.827 1.00 97.81 96 PHE A N 1
ATOM 767 C CA . PHE A 1 96 ? -2.742 6.756 11.244 1.00 97.81 96 PHE A CA 1
ATOM 768 C C . PHE A 1 96 ? -1.330 6.296 11.599 1.00 97.81 96 PHE A C 1
ATOM 770 O O . PHE A 1 96 ? -0.735 5.447 10.921 1.00 97.81 96 PHE A O 1
ATOM 777 N N . ASP A 1 97 ? -0.764 6.907 12.631 1.00 97.56 97 ASP A N 1
ATOM 778 C CA . ASP A 1 97 ? 0.493 6.484 13.233 1.00 97.56 97 ASP A CA 1
ATOM 779 C C . ASP A 1 97 ? 0.292 5.354 14.254 1.00 97.56 97 ASP A C 1
ATOM 781 O O . ASP A 1 97 ? -0.794 4.789 14.385 1.00 97.56 97 ASP A O 1
ATOM 785 N N . GLU A 1 98 ? 1.363 4.982 14.955 1.00 94.94 98 GLU A N 1
ATOM 786 C CA . GLU A 1 98 ? 1.337 3.922 15.971 1.00 94.94 98 GLU A CA 1
ATOM 787 C C . GLU A 1 98 ? 0.468 4.246 17.194 1.00 94.94 98 GLU A C 1
ATOM 789 O O . GLU A 1 98 ? 0.099 3.340 17.938 1.00 94.94 98 GLU A O 1
ATOM 794 N N . HIS A 1 99 ? 0.113 5.517 17.390 1.00 95.81 99 HIS A N 1
ATOM 795 C CA . HIS A 1 99 ? -0.762 5.977 18.464 1.00 95.81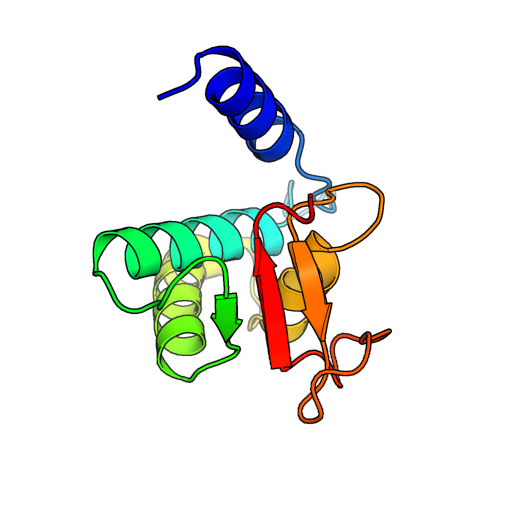 99 HIS A CA 1
ATOM 796 C C . HIS A 1 99 ? -2.212 6.163 17.996 1.00 95.81 99 HIS A C 1
ATOM 798 O O . HIS A 1 99 ? -3.048 6.622 18.773 1.00 95.81 99 HIS A O 1
ATOM 804 N N . GLY A 1 100 ? -2.520 5.844 16.734 1.00 95.25 100 GLY A N 1
ATOM 805 C CA . GLY A 1 100 ? -3.841 6.069 16.149 1.00 95.25 100 GLY A CA 1
ATOM 806 C C . GLY A 1 100 ? -4.119 7.533 15.791 1.00 95.25 100 GLY A C 1
ATOM 807 O O . GLY A 1 100 ? -5.260 7.876 15.493 1.00 95.25 100 GLY A O 1
ATOM 808 N N . SER A 1 101 ? -3.110 8.410 15.803 1.00 97.00 101 SER A N 1
ATOM 809 C CA . SER A 1 101 ? -3.263 9.809 15.383 1.00 97.00 101 SER A CA 1
ATOM 810 C C . SER A 1 101 ? -3.079 9.955 13.869 1.00 97.00 101 SER A C 1
ATOM 812 O O . SER A 1 101 ? -2.331 9.175 13.277 1.00 97.00 101 SER A O 1
ATOM 814 N N . PRO A 1 102 ? -3.704 10.951 13.208 1.00 96.94 102 PRO A N 1
ATOM 815 C CA . PRO A 1 102 ? -3.540 11.159 11.772 1.00 96.94 102 PRO A CA 1
ATOM 816 C C . PRO A 1 102 ? -2.068 11.280 11.350 1.00 96.94 102 PRO A C 1
ATOM 818 O O . PRO A 1 102 ? -1.341 12.183 11.775 1.00 96.94 102 PRO A O 1
ATOM 821 N N . SER A 1 103 ? -1.630 10.389 10.463 1.00 97.00 103 SER A N 1
ATOM 822 C CA . SER A 1 103 ? -0.256 10.358 9.963 1.00 97.00 103 SER A CA 1
ATOM 823 C C . SER A 1 103 ? -0.075 11.278 8.752 1.00 97.00 103 SER A C 1
ATOM 825 O O . SER A 1 103 ? -0.868 11.278 7.808 1.00 97.00 103 SER A O 1
ATOM 827 N N . LYS A 1 104 ? 1.025 12.042 8.759 1.00 90.50 104 LYS A N 1
ATOM 828 C CA . LYS A 1 104 ? 1.403 12.991 7.693 1.00 90.50 104 LYS A CA 1
ATOM 829 C C . LYS A 1 104 ? 2.573 12.517 6.825 1.00 90.50 104 LYS A C 1
ATOM 831 O O . LYS A 1 104 ? 3.003 13.240 5.930 1.00 90.50 104 LYS A O 1
ATOM 836 N N . SER A 1 105 ? 3.146 11.347 7.109 1.00 95.44 105 SER A N 1
ATOM 837 C CA . SER A 1 105 ? 4.369 10.884 6.452 1.00 95.44 105 SER A CA 1
ATOM 838 C C . SER A 1 105 ? 4.453 9.368 6.409 1.00 95.44 105 SER A C 1
ATOM 840 O O . SER A 1 105 ? 4.167 8.693 7.394 1.00 95.44 105 SER A O 1
ATOM 842 N N . LYS A 1 106 ? 5.020 8.847 5.314 1.00 95.69 106 LYS A N 1
ATOM 843 C CA . LYS A 1 106 ? 5.334 7.420 5.150 1.00 95.69 106 LYS A CA 1
ATOM 844 C C . LYS A 1 106 ? 6.175 6.831 6.281 1.00 95.69 106 LYS A C 1
ATOM 846 O O . LYS A 1 106 ? 6.117 5.634 6.523 1.00 95.69 106 LYS A O 1
ATOM 851 N N . LEU A 1 107 ? 6.969 7.659 6.961 1.00 95.56 107 LEU A N 1
ATOM 852 C CA . LEU A 1 107 ? 7.810 7.203 8.065 1.00 95.56 107 LEU A CA 1
ATOM 853 C C . LEU A 1 107 ? 6.982 6.864 9.306 1.00 95.56 107 LEU A C 1
ATOM 855 O O . LEU A 1 107 ? 7.371 5.968 10.054 1.00 95.56 107 LEU A O 1
ATOM 859 N N . THR A 1 108 ? 5.842 7.531 9.500 1.00 96.62 108 THR A N 1
ATOM 860 C CA . THR A 1 108 ? 4.997 7.369 10.689 1.00 96.62 108 THR A CA 1
ATOM 861 C C . THR A 1 108 ? 3.730 6.572 10.428 1.00 96.62 108 THR A C 1
ATOM 863 O O . THR A 1 108 ? 3.176 6.048 11.380 1.00 96.62 108 THR A O 1
ATOM 866 N N . THR A 1 109 ? 3.274 6.425 9.180 1.00 98.12 109 THR A N 1
ATOM 867 C CA . THR A 1 109 ? 2.061 5.647 8.884 1.00 98.12 109 THR A CA 1
ATOM 868 C C . THR A 1 109 ? 2.240 4.183 9.292 1.00 98.12 109 THR A C 1
ATOM 870 O O . THR A 1 109 ? 3.170 3.513 8.829 1.00 98.12 109 THR A O 1
ATOM 873 N N . ARG A 1 110 ? 1.366 3.686 10.169 1.00 97.44 110 ARG A N 1
ATOM 874 C CA . ARG A 1 110 ? 1.371 2.300 10.676 1.00 97.44 110 ARG A CA 1
ATOM 875 C C . ARG A 1 110 ? 0.023 1.609 10.565 1.00 97.44 110 ARG A C 1
ATOM 877 O O . ARG A 1 110 ? -0.020 0.384 10.614 1.00 97.44 110 ARG A O 1
ATOM 884 N N . LEU A 1 111 ? -1.042 2.370 10.369 1.00 97.19 111 LEU A N 1
ATOM 885 C CA . LEU A 1 111 ? -2.392 1.854 10.235 1.00 97.19 111 LEU A CA 1
ATOM 886 C C . LEU A 1 111 ? -3.138 2.690 9.202 1.00 97.19 111 LEU A C 1
ATOM 888 O O . LEU A 1 111 ? -2.972 3.908 9.157 1.00 97.19 111 LEU A O 1
ATOM 892 N N . CYS A 1 112 ? -3.956 2.045 8.384 1.00 97.19 112 CYS A N 1
ATOM 893 C CA . CYS A 1 112 ? -4.848 2.716 7.453 1.00 97.19 112 CYS A CA 1
ATOM 894 C C . CYS A 1 112 ? -6.285 2.227 7.653 1.00 97.19 112 CYS A C 1
ATOM 896 O O . CYS A 1 112 ? -6.480 1.059 7.980 1.00 97.19 112 CYS A O 1
ATOM 898 N N . LYS A 1 113 ? -7.278 3.097 7.449 1.00 96.12 113 LYS A N 1
ATOM 899 C CA . LYS A 1 113 ? -8.706 2.726 7.446 1.00 96.12 113 LYS A CA 1
ATOM 900 C C . LYS A 1 113 ? -9.241 2.851 6.021 1.00 96.12 113 LYS A C 1
ATOM 902 O O . LYS A 1 113 ? -9.223 3.949 5.464 1.00 96.12 113 LYS A O 1
ATOM 907 N N . LEU A 1 114 ? -9.655 1.731 5.432 1.00 92.62 114 LEU A N 1
ATOM 908 C CA . LEU A 1 114 ? -10.346 1.687 4.143 1.00 92.62 114 LEU A CA 1
ATOM 909 C C . LEU A 1 114 ? -11.691 2.395 4.247 1.00 92.62 114 LEU A C 1
ATOM 911 O O . LEU A 1 114 ? -12.353 2.282 5.273 1.00 92.62 114 LEU A O 1
ATOM 915 N N . ASP A 1 115 ? -12.075 3.066 3.162 1.00 79.12 115 ASP A N 1
ATOM 916 C CA . ASP A 1 115 ? -13.371 3.741 3.037 1.00 79.12 115 ASP A CA 1
ATOM 917 C C . ASP A 1 115 ? -13.692 4.624 4.256 1.00 79.12 115 ASP A C 1
ATOM 919 O O . ASP A 1 115 ? -14.548 4.290 5.076 1.00 79.12 115 ASP A O 1
ATOM 923 N N . PRO A 1 116 ? -12.934 5.716 4.459 1.00 62.22 116 PRO A N 1
ATOM 924 C CA . PRO A 1 116 ? -13.329 6.692 5.457 1.00 62.22 116 PRO A CA 1
ATOM 925 C C . PRO A 1 116 ? -14.692 7.258 5.050 1.00 62.22 116 PRO A C 1
ATOM 927 O O . PRO A 1 116 ? -14.834 7.740 3.928 1.00 62.22 116 PRO A O 1
ATOM 930 N N . ASP A 1 117 ? -15.667 7.095 5.943 1.00 53.75 117 ASP A N 1
ATOM 931 C CA . ASP A 1 117 ? -17.077 7.463 5.778 1.00 53.75 117 ASP A CA 1
ATOM 932 C C . ASP A 1 117 ? -17.303 8.841 5.120 1.00 53.75 117 ASP A C 1
ATOM 934 O O . ASP A 1 117 ? -16.591 9.810 5.481 1.00 53.75 117 ASP A O 1
#

pLDDT: mean 92.79, std 7.05, range [53.75, 98.31]

Foldseek 3Di:
DPVVVVVVVCVLLVQDPFDADPQQGTDCLQVLLVVLVVVCVVVVVDDAQKDFPDPSSVVSSVVVCVVCCVSVVDDDDNLVSVVVCCDPRRVQWFFAFPVRHGDDDSVGTGMTGGPDD

Sequence (117 aa):
MDPHACAQWLGKLGNLHAARTKQRGLAPHKPLMLLSVIDLIEAGEFQDAFVPFLARLVSQFRSYWDLVLDRQRNRPDIAMPFNALGGDRDAIWERFDEHGSPSKSKLTTRLCKLDPD

Radius of gyration: 14.18 Å; chains: 1; bounding box: 40×28×38 Å

Secondary structure (DSSP, 8-state):
--HHHHHHHHHHHHT----EETTTEE--HHHHHHHHHHHHHHTT-S-TTEEE--HHHHHHHHHHHHTTHHHH-S---SHHHHHHTTSTTT--EEEE-TTSSBP-STTT--EEEES--